Protein AF-A0ABD0PRV3-F1 (afdb_monomer)

Organism: Cirrhinus mrigala (NCBI:txid683832)

Structure (mmCIF, N/CA/C/O backbone):
data_AF-A0ABD0PRV3-F1
#
_entry.id   AF-A0ABD0PRV3-F1
#
loop_
_atom_site.group_PDB
_atom_site.id
_atom_site.type_symbol
_atom_site.label_atom_id
_atom_site.label_alt_id
_atom_site.label_comp_id
_atom_site.label_asym_id
_atom_site.label_entity_id
_atom_site.label_seq_id
_atom_site.pdbx_PDB_ins_code
_atom_site.Cartn_x
_atom_site.Cartn_y
_atom_site.Cartn_z
_atom_site.occupancy
_atom_site.B_iso_or_equiv
_atom_site.auth_seq_id
_atom_site.auth_comp_id
_atom_site.auth_asym_id
_atom_site.auth_atom_id
_atom_site.pdbx_PDB_model_num
ATOM 1 N N . VAL A 1 1 ? -2.259 7.706 9.063 1.00 94.75 1 VAL A N 1
ATOM 2 C CA . VAL A 1 1 ? -3.723 7.543 9.175 1.00 94.75 1 VAL A CA 1
ATOM 3 C C . VAL A 1 1 ? -4.215 8.580 10.151 1.00 94.75 1 VAL A C 1
ATOM 5 O O . VAL A 1 1 ? -3.608 8.729 11.205 1.00 94.75 1 VAL A O 1
ATOM 8 N N . TRP A 1 2 ? -5.240 9.321 9.760 1.00 96.50 2 TRP A N 1
ATOM 9 C CA . TRP A 1 2 ? -5.766 10.448 10.516 1.00 96.50 2 TRP A CA 1
ATOM 10 C C . TRP A 1 2 ? -7.230 10.182 10.828 1.00 96.50 2 TRP A C 1
ATOM 12 O O . TRP A 1 2 ? -7.932 9.624 9.980 1.00 96.50 2 TRP A O 1
ATOM 22 N N . ASP A 1 3 ? -7.674 10.571 12.014 1.00 96.50 3 ASP A N 1
ATOM 23 C CA . ASP A 1 3 ? -9.099 10.643 12.301 1.00 96.50 3 ASP A CA 1
ATOM 24 C C . ASP A 1 3 ? -9.700 11.861 11.588 1.00 96.50 3 ASP A C 1
ATOM 26 O O . ASP A 1 3 ? -9.164 12.966 11.668 1.00 96.50 3 ASP A O 1
ATOM 30 N N . VAL A 1 4 ? -10.801 11.670 10.860 1.00 95.88 4 VAL A N 1
ATOM 31 C CA . VAL A 1 4 ? -11.415 12.743 10.056 1.00 95.88 4 VAL A CA 1
ATOM 32 C C . VAL A 1 4 ? -12.157 13.761 10.929 1.00 95.88 4 VAL A C 1
ATOM 34 O O . VAL A 1 4 ? -12.320 14.907 10.515 1.00 95.88 4 VAL A O 1
ATOM 37 N N . VAL A 1 5 ? -12.613 13.364 12.120 1.00 97.06 5 VAL A N 1
ATOM 38 C CA . VAL A 1 5 ? -13.410 14.214 13.011 1.00 97.06 5 VAL A CA 1
ATOM 39 C C . VAL A 1 5 ? -12.505 15.029 13.931 1.00 97.06 5 VAL A C 1
ATOM 41 O O . VAL A 1 5 ? -12.670 16.244 14.018 1.00 97.06 5 VAL A O 1
ATOM 44 N N . SER A 1 6 ? -11.551 14.386 14.609 1.00 97.06 6 SER A N 1
ATOM 45 C CA . SER A 1 6 ? -10.630 15.043 15.543 1.00 97.06 6 SER A CA 1
ATOM 46 C C . SER A 1 6 ? -9.399 15.638 14.859 1.00 97.06 6 SER A C 1
ATOM 48 O O . SER A 1 6 ? -8.783 16.553 15.402 1.00 97.06 6 SER A O 1
ATOM 50 N N . GLY A 1 7 ? -9.029 15.141 13.674 1.00 97.50 7 GLY A N 1
ATOM 51 C CA . GLY A 1 7 ? -7.791 15.525 12.996 1.00 97.50 7 GLY A CA 1
ATOM 52 C C . GLY A 1 7 ? -6.531 14.952 13.649 1.00 97.50 7 GLY A C 1
ATOM 53 O O . GLY A 1 7 ? -5.425 15.375 13.315 1.00 97.50 7 GLY A O 1
ATOM 54 N N . GLU A 1 8 ? -6.663 14.009 14.583 1.00 97.69 8 GLU A N 1
ATOM 55 C CA . GLU A 1 8 ? -5.522 13.396 15.259 1.00 97.69 8 GLU A CA 1
ATOM 56 C C . GLU A 1 8 ? -4.834 12.341 14.385 1.00 97.69 8 GLU A C 1
ATOM 58 O O . GLU A 1 8 ? -5.456 11.640 13.581 1.00 97.69 8 GLU A O 1
ATOM 63 N N . VAL A 1 9 ? -3.520 12.195 14.572 1.00 96.94 9 VAL A N 1
ATOM 64 C CA . VAL A 1 9 ? -2.748 11.115 13.952 1.00 96.94 9 VAL A CA 1
ATOM 65 C C . VAL A 1 9 ? -3.016 9.821 14.716 1.00 96.94 9 VAL A C 1
ATOM 67 O O . VAL A 1 9 ? -2.553 9.656 15.840 1.00 96.94 9 VAL A O 1
ATOM 70 N N . LEU A 1 10 ? -3.716 8.880 14.084 1.00 96.69 10 LEU A N 1
ATOM 71 C CA . LEU A 1 10 ? -4.002 7.564 14.663 1.00 96.69 10 LEU A CA 1
ATOM 72 C C . LEU A 1 10 ? -2.846 6.578 14.470 1.00 96.69 10 LEU A C 1
ATOM 74 O O . LEU A 1 10 ? -2.608 5.723 15.317 1.00 96.69 10 LEU A O 1
ATOM 78 N N . ASN A 1 11 ? -2.149 6.663 13.332 1.00 96.31 11 ASN A N 1
ATOM 79 C CA . ASN A 1 11 ? -1.057 5.745 13.009 1.00 96.31 11 ASN A CA 1
ATOM 80 C C . ASN A 1 11 ? -0.110 6.332 11.950 1.00 96.31 11 ASN A C 1
ATOM 82 O O . ASN A 1 11 ? -0.559 7.013 11.021 1.00 96.31 11 ASN A O 1
ATOM 86 N N . THR A 1 12 ? 1.177 6.002 12.033 1.00 95.75 12 THR A N 1
ATOM 87 C CA . THR A 1 12 ? 2.206 6.353 11.047 1.00 95.75 12 THR A CA 1
ATOM 88 C C . THR A 1 12 ? 2.865 5.073 10.551 1.00 95.75 12 THR A C 1
ATOM 90 O O . THR A 1 12 ? 3.568 4.396 11.293 1.00 95.75 12 THR A O 1
ATOM 93 N N . LEU A 1 13 ? 2.642 4.746 9.278 1.00 96.50 13 LEU A N 1
ATOM 94 C CA . LEU A 1 13 ? 3.144 3.516 8.670 1.00 96.50 13 LEU A CA 1
ATOM 95 C C . LEU A 1 13 ? 4.543 3.749 8.109 1.00 96.50 13 LEU A C 1
ATOM 97 O O . LEU A 1 13 ? 4.720 4.535 7.179 1.00 96.50 13 LEU A O 1
ATOM 101 N N . ILE A 1 14 ? 5.530 3.063 8.683 1.00 95.94 14 ILE A N 1
ATOM 102 C CA . ILE A 1 14 ? 6.942 3.211 8.324 1.00 95.94 14 ILE A CA 1
ATOM 103 C C . ILE A 1 14 ? 7.406 1.922 7.648 1.00 95.94 14 ILE A C 1
ATOM 105 O O . ILE A 1 14 ? 7.465 0.867 8.273 1.00 95.94 14 ILE A O 1
ATOM 109 N N . HIS A 1 15 ? 7.726 2.013 6.358 1.00 97.00 15 HIS A N 1
ATOM 110 C CA . HIS A 1 15 ? 8.322 0.913 5.594 1.00 97.00 15 HIS A CA 1
ATOM 111 C C . HIS A 1 15 ? 9.123 1.418 4.395 1.00 97.00 15 HIS A C 1
ATOM 113 O O . HIS A 1 15 ? 10.272 1.026 4.214 1.00 97.00 15 HIS A O 1
ATOM 119 N N . HIS A 1 16 ? 8.515 2.287 3.584 1.00 98.19 16 HIS A N 1
ATOM 120 C CA . HIS A 1 16 ? 9.161 2.832 2.397 1.00 98.19 16 HIS A CA 1
ATOM 121 C C . HIS A 1 16 ? 10.363 3.708 2.764 1.00 98.19 16 HIS A C 1
ATOM 123 O O . HIS A 1 16 ? 10.292 4.517 3.689 1.00 98.19 16 HIS A O 1
ATOM 129 N N . ASN A 1 17 ? 11.454 3.555 2.013 1.00 97.69 17 ASN A N 1
ATOM 130 C CA . ASN A 1 17 ? 12.710 4.285 2.237 1.00 97.69 17 ASN A CA 1
ATOM 131 C C . ASN A 1 17 ? 12.804 5.579 1.415 1.00 97.69 17 ASN A C 1
ATOM 133 O O . ASN A 1 17 ? 13.700 6.392 1.625 1.00 97.69 17 ASN A O 1
ATOM 137 N N . GLU A 1 18 ? 11.880 5.775 0.477 1.00 98.50 18 GLU A N 1
ATOM 138 C CA . GLU A 1 18 ? 11.710 7.013 -0.278 1.00 98.50 18 GLU A CA 1
ATOM 139 C C . GLU A 1 18 ? 10.224 7.394 -0.352 1.00 98.50 18 GLU A C 1
ATOM 141 O O . GLU A 1 18 ? 9.354 6.680 0.152 1.00 98.50 18 GLU A O 1
ATOM 146 N N . ALA A 1 19 ? 9.934 8.525 -1.003 1.00 98.19 19 ALA A N 1
ATOM 147 C CA . ALA A 1 19 ? 8.592 9.083 -1.137 1.00 98.19 19 ALA A 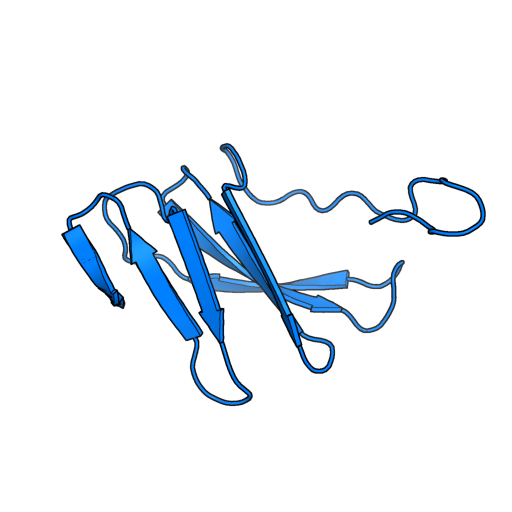CA 1
ATOM 148 C C . ALA A 1 19 ? 7.550 8.033 -1.554 1.00 98.19 19 ALA A C 1
ATOM 150 O O . ALA A 1 19 ? 7.696 7.372 -2.585 1.00 98.19 19 ALA A O 1
ATOM 151 N N . VAL A 1 20 ? 6.479 7.930 -0.766 1.00 98.56 20 VAL A N 1
ATOM 152 C CA . VAL A 1 20 ? 5.268 7.188 -1.132 1.00 98.56 20 VAL A CA 1
ATOM 153 C C . VAL A 1 20 ? 4.537 8.002 -2.194 1.00 98.56 20 VAL A C 1
ATOM 155 O O . VAL A 1 20 ? 4.207 9.163 -1.960 1.00 98.56 20 VAL A O 1
ATOM 158 N N . LEU A 1 21 ? 4.344 7.420 -3.375 1.00 98.44 21 LEU A N 1
ATOM 159 C CA . LEU A 1 21 ? 3.833 8.129 -4.553 1.00 98.44 21 LEU A CA 1
ATOM 160 C C . LEU A 1 21 ? 2.333 7.922 -4.750 1.00 98.44 21 LEU A C 1
ATOM 162 O O . LEU A 1 21 ? 1.639 8.838 -5.183 1.00 98.44 21 LEU A O 1
ATOM 166 N N . HIS A 1 22 ? 1.827 6.740 -4.406 1.00 98.44 22 HIS A N 1
ATOM 167 C CA . HIS A 1 22 ? 0.409 6.422 -4.504 1.00 98.44 22 HIS A CA 1
ATOM 168 C C . HIS A 1 22 ? 0.011 5.382 -3.458 1.00 98.44 22 HIS A C 1
ATOM 170 O O . HIS A 1 22 ? 0.839 4.598 -2.982 1.00 98.44 22 HIS A O 1
ATOM 176 N N . LEU A 1 23 ? -1.275 5.368 -3.116 1.00 97.88 23 LEU A N 1
ATOM 177 C CA . LEU A 1 23 ? -1.887 4.328 -2.304 1.00 97.88 23 LEU A CA 1
ATOM 178 C C . LEU A 1 23 ? -3.314 4.060 -2.769 1.00 97.88 23 LEU A C 1
ATOM 180 O O . LEU A 1 23 ? -3.996 4.955 -3.268 1.00 97.88 23 LEU A O 1
ATOM 184 N N . ARG A 1 24 ? -3.779 2.833 -2.563 1.00 97.31 24 ARG A N 1
ATOM 185 C CA . ARG A 1 24 ? -5.162 2.418 -2.781 1.00 97.31 24 ARG A CA 1
ATOM 186 C C . ARG A 1 24 ? -5.623 1.608 -1.577 1.00 97.31 24 ARG A C 1
ATOM 188 O O . ARG A 1 24 ? -4.866 0.795 -1.058 1.00 97.31 24 ARG A O 1
ATOM 195 N N . PHE A 1 25 ? -6.862 1.822 -1.152 1.00 93.94 25 PHE A N 1
ATOM 196 C CA . PHE A 1 25 ? -7.522 1.033 -0.114 1.00 93.94 25 PHE A CA 1
ATOM 197 C C . PHE A 1 25 ? -8.784 0.384 -0.686 1.00 93.94 25 PHE A C 1
ATOM 199 O O . PHE A 1 25 ? -9.578 1.058 -1.349 1.00 93.94 25 PHE A O 1
ATOM 206 N N . CYS A 1 26 ? -8.959 -0.909 -0.437 1.00 93.62 26 CYS A N 1
ATOM 207 C CA . CYS A 1 26 ? -10.126 -1.684 -0.841 1.00 93.62 26 CYS A CA 1
ATOM 208 C C . CYS A 1 26 ? -10.287 -2.884 0.101 1.00 93.62 26 CYS A C 1
ATOM 210 O O . CYS A 1 26 ? -9.310 -3.572 0.383 1.00 93.62 26 CYS A O 1
ATOM 212 N N . ASN A 1 27 ? -11.505 -3.127 0.594 1.00 90.88 27 ASN A N 1
ATOM 213 C CA . ASN A 1 27 ? -11.874 -4.335 1.345 1.00 90.88 27 ASN A CA 1
ATOM 214 C C . ASN A 1 27 ? -10.934 -4.706 2.517 1.00 90.88 27 ASN A C 1
ATOM 216 O O . ASN A 1 27 ? -10.658 -5.879 2.749 1.00 90.88 27 ASN A O 1
ATOM 220 N N . GLY A 1 28 ? -10.431 -3.715 3.266 1.00 92.31 28 GLY A N 1
ATOM 221 C CA . GLY A 1 28 ? -9.537 -3.954 4.413 1.00 92.31 28 GLY A CA 1
ATOM 222 C C . GLY A 1 28 ? -8.072 -4.203 4.039 1.00 92.31 28 GLY A C 1
ATOM 223 O O . GLY A 1 28 ? -7.241 -4.430 4.914 1.00 92.31 28 GLY A O 1
ATOM 224 N N . LEU A 1 29 ? -7.734 -4.119 2.753 1.00 95.75 29 LEU A N 1
ATOM 225 C CA . LEU A 1 29 ? -6.364 -4.093 2.263 1.00 95.75 29 LEU A CA 1
ATOM 226 C C . LEU A 1 29 ? -5.987 -2.681 1.845 1.00 95.75 29 LEU A C 1
ATOM 228 O O . LEU A 1 29 ? -6.775 -1.947 1.244 1.00 95.75 29 LEU A O 1
ATOM 232 N N . MET A 1 30 ? -4.740 -2.326 2.111 1.00 97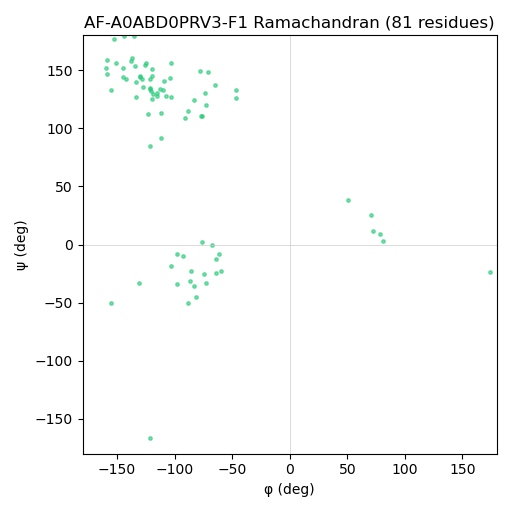.25 30 MET A N 1
ATOM 233 C CA . MET A 1 30 ? -4.124 -1.136 1.551 1.00 97.25 30 MET A CA 1
ATOM 234 C C . MET A 1 30 ? -2.887 -1.539 0.760 1.00 97.25 30 MET A C 1
ATOM 236 O O . MET A 1 30 ? -2.070 -2.327 1.226 1.00 97.25 30 MET A O 1
ATOM 240 N N . VAL A 1 31 ? -2.735 -0.984 -0.435 1.00 98.12 31 VAL A N 1
ATOM 241 C CA . VAL A 1 31 ? -1.559 -1.174 -1.285 1.00 98.12 31 VAL A CA 1
ATOM 242 C C . VAL A 1 31 ? -0.925 0.187 -1.515 1.00 98.12 31 VAL A C 1
ATOM 244 O O . VAL A 1 31 ? -1.595 1.118 -1.957 1.00 98.12 31 VAL A O 1
ATOM 247 N N . THR A 1 32 ? 0.356 0.318 -1.196 1.00 98.56 32 THR A N 1
ATOM 248 C CA . THR A 1 32 ? 1.133 1.555 -1.349 1.00 98.56 32 THR A CA 1
ATOM 249 C C . THR A 1 32 ? 2.294 1.317 -2.298 1.00 98.56 32 THR A C 1
ATOM 251 O O . THR A 1 32 ? 2.821 0.208 -2.373 1.00 98.56 32 THR A O 1
ATOM 254 N N . CYS A 1 33 ? 2.731 2.351 -3.011 1.00 98.62 33 CYS A N 1
ATOM 255 C CA . CYS A 1 33 ? 3.917 2.277 -3.856 1.00 98.62 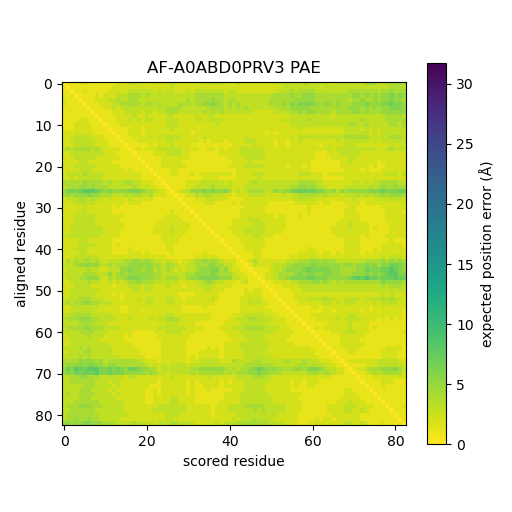33 CYS A CA 1
ATOM 256 C C . CYS A 1 33 ? 4.828 3.485 -3.673 1.00 98.62 33 CYS A C 1
ATOM 258 O O . CYS A 1 33 ? 4.384 4.570 -3.285 1.00 98.62 33 CYS A O 1
ATOM 260 N N . SER A 1 34 ? 6.119 3.290 -3.937 1.00 98.75 34 SER A N 1
ATOM 261 C CA . SER A 1 34 ? 7.141 4.285 -3.628 1.00 98.75 34 SER A CA 1
ATOM 262 C C . SER A 1 34 ? 8.169 4.459 -4.742 1.00 98.75 34 SER A C 1
ATOM 264 O O . SER A 1 34 ? 8.387 3.609 -5.617 1.00 98.75 34 SER A O 1
ATOM 266 N N . LYS A 1 35 ? 8.847 5.604 -4.669 1.00 98.62 35 LYS A N 1
ATOM 267 C CA . LYS A 1 35 ? 10.048 5.908 -5.438 1.00 98.62 35 LYS A CA 1
ATOM 268 C C . LYS A 1 35 ? 11.191 4.917 -5.164 1.00 98.62 35 LYS A C 1
ATOM 270 O O . LYS A 1 35 ? 11.999 4.682 -6.061 1.00 98.62 35 LYS A O 1
ATOM 275 N N . ASP A 1 36 ? 11.182 4.240 -4.012 1.00 98.50 36 ASP A N 1
ATOM 276 C CA . ASP A 1 36 ? 12.149 3.191 -3.644 1.00 98.50 36 ASP A CA 1
ATOM 277 C C . ASP A 1 36 ? 12.039 1.899 -4.487 1.00 98.50 36 ASP A C 1
ATOM 279 O O . ASP A 1 36 ? 12.866 0.990 -4.346 1.00 98.50 36 ASP A O 1
ATOM 283 N N . ARG A 1 37 ? 11.083 1.866 -5.433 1.00 98.50 37 ARG A N 1
ATOM 284 C CA . ARG A 1 37 ? 10.795 0.788 -6.400 1.00 98.50 37 ARG A CA 1
ATOM 285 C C . ARG A 1 37 ? 10.016 -0.391 -5.814 1.00 98.50 37 ARG A C 1
ATOM 287 O O . ARG A 1 37 ? 9.871 -1.414 -6.487 1.00 98.50 37 ARG A O 1
ATOM 294 N N . SER A 1 38 ? 9.519 -0.261 -4.588 1.00 98.50 38 SER A N 1
ATOM 295 C CA . SER A 1 38 ? 8.713 -1.279 -3.922 1.00 98.50 38 SER A CA 1
ATOM 296 C C . SER A 1 38 ? 7.223 -0.942 -3.919 1.00 98.50 38 SER A C 1
ATOM 298 O O . SER A 1 38 ? 6.802 0.217 -4.017 1.00 98.50 38 SER A O 1
ATOM 300 N N . ILE A 1 39 ? 6.425 -1.998 -3.790 1.00 98.69 39 ILE A N 1
ATOM 301 C CA . ILE A 1 39 ? 4.996 -1.940 -3.492 1.00 98.69 39 ILE A CA 1
ATOM 302 C C . ILE A 1 39 ? 4.800 -2.677 -2.171 1.00 98.69 39 ILE A C 1
ATOM 304 O O . ILE A 1 39 ? 5.261 -3.809 -2.026 1.00 98.69 39 ILE A O 1
ATOM 308 N N . ALA A 1 40 ? 4.119 -2.060 -1.215 1.00 98.50 40 ALA A N 1
ATOM 309 C CA . ALA A 1 40 ? 3.804 -2.673 0.067 1.00 98.50 40 ALA A CA 1
ATOM 310 C C . ALA A 1 40 ? 2.304 -2.960 0.158 1.00 98.50 40 ALA A C 1
ATOM 312 O O . ALA A 1 40 ? 1.472 -2.117 -0.174 1.00 98.50 40 ALA A O 1
ATOM 313 N N . VAL A 1 41 ? 1.972 -4.173 0.593 1.00 98.12 41 VAL A N 1
ATOM 314 C CA . VAL A 1 41 ? 0.608 -4.639 0.843 1.00 98.12 41 VAL A CA 1
ATOM 315 C C . VAL A 1 41 ? 0.419 -4.727 2.345 1.00 98.12 41 VAL A C 1
ATOM 317 O O . VAL A 1 41 ? 1.205 -5.380 3.036 1.00 98.12 41 VAL A O 1
ATOM 320 N N . TRP A 1 42 ? -0.635 -4.095 2.833 1.00 97.94 42 TRP A N 1
ATOM 321 C CA . TRP A 1 42 ? -0.948 -3.953 4.242 1.00 97.94 42 TRP A CA 1
ATOM 322 C C . TRP A 1 42 ? -2.316 -4.560 4.524 1.00 97.94 42 TRP A C 1
ATOM 324 O O . TRP A 1 42 ? -3.276 -4.271 3.806 1.00 97.94 42 TRP A O 1
ATOM 334 N N . ASP A 1 43 ? -2.406 -5.352 5.587 1.00 97.00 43 ASP A N 1
ATOM 335 C CA . ASP A 1 43 ? -3.694 -5.691 6.183 1.00 9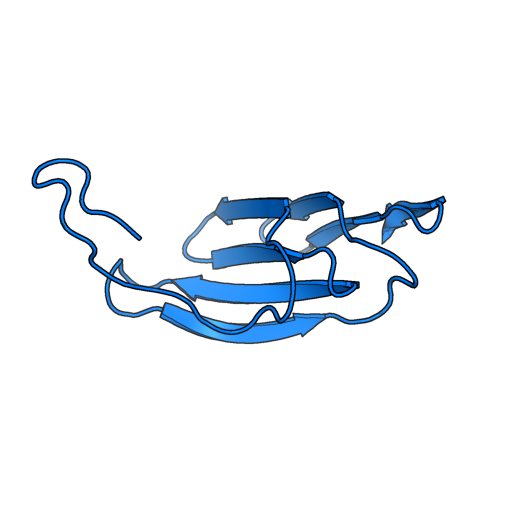7.00 43 ASP A CA 1
ATOM 336 C C . ASP A 1 43 ? -4.085 -4.536 7.115 1.00 97.00 43 ASP A C 1
ATOM 338 O O . ASP A 1 43 ? -3.312 -4.153 7.996 1.00 97.00 43 ASP A O 1
ATOM 342 N N . MET A 1 44 ? -5.263 -3.953 6.899 1.00 94.88 44 MET A N 1
ATOM 343 C CA . MET A 1 44 ? -5.802 -2.827 7.662 1.00 94.88 44 MET A CA 1
ATOM 344 C C . MET A 1 44 ? -7.138 -3.247 8.281 1.00 94.88 44 MET A C 1
ATOM 346 O O . MET A 1 44 ? -8.209 -2.994 7.727 1.00 94.88 44 MET A O 1
ATOM 350 N N . ALA A 1 45 ? -7.068 -3.900 9.442 1.00 91.50 45 ALA A N 1
ATOM 351 C CA . ALA A 1 45 ? -8.253 -4.312 10.192 1.00 91.50 45 ALA A CA 1
ATOM 352 C C . ALA A 1 45 ? -8.946 -3.112 10.858 1.00 91.50 45 ALA A C 1
ATOM 354 O O . ALA A 1 45 ? -10.170 -3.071 10.972 1.00 91.50 45 ALA A O 1
ATOM 355 N N . SER A 1 46 ? -8.166 -2.112 11.276 1.00 92.19 46 SER A N 1
ATOM 356 C CA . SER A 1 46 ? -8.668 -0.837 11.788 1.00 92.19 46 SER A CA 1
ATOM 357 C C . SER A 1 46 ? -7.651 0.285 11.558 1.00 92.19 46 SER A C 1
ATOM 359 O O . SER A 1 46 ? -6.547 0.054 11.072 1.00 92.19 46 SER A O 1
ATOM 361 N N . ALA A 1 47 ? -8.001 1.523 11.914 1.00 89.44 47 ALA A N 1
ATOM 362 C CA . ALA A 1 47 ? -7.079 2.653 11.797 1.00 89.44 47 ALA A CA 1
ATOM 363 C C . ALA A 1 47 ? -5.833 2.528 12.701 1.00 89.44 47 ALA A C 1
ATOM 365 O O . ALA A 1 47 ? -4.796 3.117 12.392 1.00 89.44 47 ALA A O 1
ATOM 366 N N . THR A 1 48 ? -5.923 1.764 13.793 1.00 91.12 48 THR A N 1
ATOM 367 C CA . THR A 1 48 ? -4.833 1.532 14.753 1.00 91.12 48 THR A CA 1
ATOM 368 C C . THR A 1 48 ? -4.177 0.160 14.597 1.00 91.12 48 THR A C 1
ATOM 370 O O . THR A 1 48 ? -3.040 -0.006 15.026 1.00 91.12 48 THR A O 1
ATOM 373 N N . ASP A 1 49 ? -4.843 -0.790 13.937 1.00 94.00 49 ASP A N 1
ATOM 374 C CA . ASP A 1 49 ? -4.340 -2.142 13.681 1.00 94.00 49 ASP A CA 1
ATOM 375 C C . ASP A 1 49 ? -4.060 -2.342 12.187 1.00 94.00 49 ASP A C 1
ATOM 377 O O . ASP A 1 49 ? -4.946 -2.681 11.392 1.00 94.00 49 ASP A O 1
ATOM 381 N N . ILE A 1 50 ? -2.814 -2.049 11.812 1.00 96.94 50 ILE A N 1
ATOM 382 C CA . ILE A 1 50 ? -2.322 -2.115 10.437 1.00 96.94 50 ILE A CA 1
ATOM 383 C C . ILE A 1 50 ? -0.988 -2.844 10.445 1.00 96.94 50 ILE A C 1
ATOM 385 O O . ILE A 1 50 ? -0.064 -2.450 11.159 1.00 96.94 50 ILE A O 1
ATOM 389 N N . SER A 1 51 ? -0.867 -3.877 9.618 1.00 97.06 51 SER A N 1
ATOM 390 C CA . SER A 1 51 ? 0.337 -4.701 9.546 1.00 97.06 51 SER A CA 1
ATOM 391 C C . SER A 1 51 ? 0.820 -4.873 8.109 1.00 97.06 51 SER A C 1
ATOM 393 O O . SER A 1 51 ? 0.031 -4.922 7.164 1.00 97.06 51 SER A O 1
ATOM 395 N N . LEU A 1 52 ? 2.142 -4.925 7.927 1.00 97.94 52 LEU A N 1
ATOM 396 C CA . LEU A 1 52 ? 2.747 -5.167 6.622 1.00 97.94 52 LEU A CA 1
ATOM 397 C C . LEU A 1 52 ? 2.625 -6.655 6.280 1.00 97.94 52 LEU A C 1
ATOM 399 O O . LEU A 1 52 ? 3.306 -7.493 6.868 1.00 97.94 52 LEU A O 1
ATOM 403 N N . ARG A 1 53 ? 1.791 -6.976 5.293 1.00 96.94 53 ARG A N 1
ATOM 404 C CA . ARG A 1 53 ? 1.555 -8.351 4.843 1.00 96.94 53 ARG A CA 1
ATOM 405 C C . ARG A 1 53 ? 2.634 -8.838 3.890 1.00 96.94 53 ARG A C 1
ATOM 407 O O . ARG A 1 53 ? 3.072 -9.988 3.963 1.00 96.94 53 ARG A O 1
ATOM 414 N N . ARG A 1 54 ? 3.012 -8.002 2.920 1.00 97.31 54 ARG A N 1
ATOM 415 C CA . ARG A 1 54 ? 3.970 -8.372 1.870 1.00 97.31 54 ARG A CA 1
ATOM 416 C C . ARG A 1 54 ? 4.599 -7.148 1.223 1.00 97.31 54 ARG A C 1
ATOM 418 O O . ARG A 1 54 ? 3.963 -6.111 1.087 1.00 97.31 54 ARG A O 1
ATOM 425 N N . VAL A 1 55 ? 5.822 -7.329 0.737 1.00 98.31 55 VAL A N 1
ATOM 426 C CA . VAL A 1 55 ? 6.519 -6.371 -0.121 1.00 98.31 55 VAL A CA 1
ATOM 427 C C . VAL A 1 55 ? 6.736 -7.017 -1.482 1.00 98.31 55 VAL A C 1
ATOM 429 O O . VAL A 1 55 ? 7.247 -8.135 -1.570 1.00 98.31 55 VAL A O 1
ATOM 432 N N . LEU A 1 56 ? 6.324 -6.331 -2.541 1.00 98.31 56 LEU A N 1
ATOM 433 C CA . LEU A 1 56 ? 6.549 -6.736 -3.920 1.00 98.31 56 LEU A CA 1
ATOM 434 C C . LEU A 1 56 ? 7.681 -5.890 -4.493 1.00 98.31 56 LEU A C 1
ATOM 436 O O . LEU A 1 56 ? 7.655 -4.659 -4.448 1.00 98.31 56 LEU A O 1
ATOM 440 N N . VAL A 1 57 ? 8.679 -6.575 -5.039 1.00 97.81 57 VAL A N 1
ATOM 441 C CA . VAL A 1 57 ? 9.846 -5.964 -5.671 1.00 97.81 57 VAL A CA 1
ATOM 442 C C . VAL A 1 57 ? 9.990 -6.572 -7.056 1.00 97.81 57 VAL A C 1
ATOM 444 O O . VAL A 1 57 ? 9.868 -7.783 -7.231 1.00 97.81 57 VAL A O 1
ATOM 447 N N . GLY A 1 58 ? 10.241 -5.731 -8.054 1.00 97.56 58 GLY A N 1
ATOM 448 C CA . GLY A 1 58 ? 10.397 -6.189 -9.434 1.00 97.56 58 GLY A CA 1
ATOM 449 C C . GLY A 1 58 ? 10.533 -5.066 -10.453 1.00 97.56 58 GLY A C 1
ATOM 450 O O . GLY A 1 58 ? 11.121 -5.279 -11.514 1.00 97.56 58 GLY A O 1
ATOM 451 N N . HIS A 1 59 ? 10.033 -3.872 -10.136 1.00 98.38 59 HIS A N 1
ATOM 452 C CA . HIS A 1 59 ? 10.296 -2.678 -10.929 1.00 98.38 59 HIS A CA 1
ATOM 453 C C . HIS A 1 59 ? 11.742 -2.200 -10.773 1.00 98.38 59 HIS A C 1
ATOM 455 O O . HIS A 1 59 ? 12.378 -2.372 -9.732 1.00 98.38 59 HIS A O 1
ATOM 461 N N . ARG A 1 60 ? 12.281 -1.603 -11.838 1.00 98.31 60 ARG A N 1
ATOM 462 C CA . ARG A 1 60 ? 13.663 -1.090 -11.884 1.00 98.31 60 ARG A CA 1
ATOM 463 C C . ARG A 1 60 ? 13.756 0.412 -11.617 1.00 98.31 60 ARG A C 1
ATOM 465 O O . ARG A 1 60 ? 14.862 0.917 -11.443 1.00 98.31 60 ARG A O 1
ATOM 472 N N . ALA A 1 61 ? 12.623 1.105 -11.542 1.00 98.50 61 ALA A N 1
ATOM 473 C CA . ALA A 1 61 ? 12.514 2.523 -11.217 1.00 98.50 61 ALA 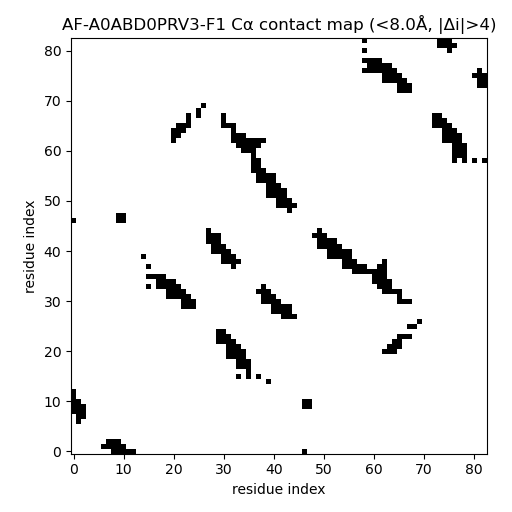A CA 1
ATOM 474 C C . ALA A 1 61 ? 11.254 2.790 -10.377 1.00 98.50 61 ALA A C 1
ATOM 476 O O . ALA A 1 61 ? 10.515 1.859 -10.049 1.00 98.50 61 ALA A O 1
ATOM 477 N N . ALA A 1 62 ? 11.047 4.053 -9.996 1.00 98.50 62 ALA A N 1
ATOM 478 C CA . ALA A 1 62 ? 9.945 4.492 -9.143 1.00 98.50 62 ALA A CA 1
ATOM 479 C C . ALA A 1 62 ? 8.601 3.904 -9.589 1.00 98.50 62 ALA A C 1
ATOM 481 O O . ALA A 1 62 ? 8.282 3.931 -10.782 1.00 98.50 62 ALA A O 1
ATOM 482 N N . VAL A 1 63 ? 7.826 3.372 -8.644 1.00 98.75 63 VAL A N 1
ATOM 483 C CA . VAL A 1 63 ? 6.460 2.915 -8.911 1.00 98.75 63 VAL A CA 1
ATOM 484 C C . VAL A 1 63 ? 5.535 4.087 -8.634 1.00 98.75 63 VAL A C 1
ATOM 486 O O . VAL A 1 63 ? 5.382 4.505 -7.490 1.00 98.75 63 VAL A O 1
ATOM 489 N N . ASN A 1 64 ? 4.969 4.653 -9.694 1.00 98.50 64 ASN A N 1
ATOM 490 C CA . ASN A 1 64 ? 4.244 5.918 -9.617 1.00 98.50 64 ASN A CA 1
ATOM 491 C C . ASN A 1 64 ? 2.777 5.719 -9.239 1.00 98.50 64 ASN A C 1
ATOM 493 O O . ASN A 1 64 ? 2.195 6.595 -8.612 1.00 98.50 64 ASN A O 1
ATOM 497 N N . VAL A 1 65 ? 2.185 4.594 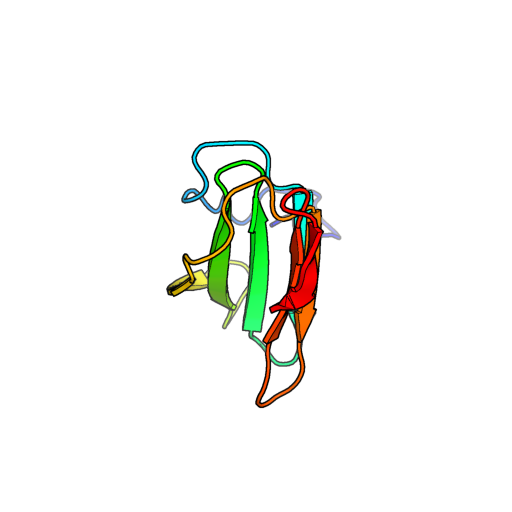-9.646 1.00 98.44 65 VAL A N 1
ATOM 498 C CA . VAL A 1 65 ? 0.773 4.274 -9.415 1.00 98.44 65 VAL A CA 1
ATOM 499 C C . VAL A 1 65 ? 0.621 2.777 -9.174 1.00 98.44 65 VAL A C 1
ATOM 501 O O . VAL A 1 65 ? 1.302 1.962 -9.801 1.00 98.44 65 VAL A O 1
ATOM 504 N N . VAL A 1 66 ? -0.314 2.445 -8.288 1.00 98.19 66 VAL A N 1
ATOM 505 C CA . VAL A 1 66 ? -0.835 1.096 -8.052 1.00 98.19 66 VAL A CA 1
ATOM 506 C C . VAL A 1 66 ? -2.354 1.122 -8.067 1.00 98.19 66 VAL A C 1
ATOM 508 O O . VAL A 1 66 ? -2.954 2.078 -7.569 1.00 98.19 66 VAL A O 1
ATOM 511 N N . ASP A 1 67 ? -2.947 0.057 -8.586 1.00 98.00 67 ASP A N 1
ATOM 512 C CA . ASP A 1 67 ? -4.363 -0.260 -8.430 1.00 98.00 67 ASP A CA 1
ATOM 513 C C . ASP A 1 67 ? -4.521 -1.761 -8.172 1.00 98.00 67 ASP A C 1
ATOM 515 O O . ASP A 1 67 ? -3.606 -2.542 -8.448 1.00 98.00 67 ASP A O 1
ATOM 519 N N . PHE A 1 68 ? -5.635 -2.173 -7.579 1.00 96.62 68 PHE A N 1
ATOM 520 C CA . PHE A 1 68 ? -5.853 -3.582 -7.266 1.00 96.62 68 PHE A CA 1
ATOM 521 C C . PHE A 1 68 ? -7.330 -3.925 -7.075 1.00 96.62 68 PHE A C 1
ATOM 523 O O . PHE A 1 68 ? -8.153 -3.060 -6.768 1.00 96.62 68 PHE A O 1
ATOM 530 N N . ASP A 1 69 ? -7.632 -5.210 -7.227 1.00 94.62 69 ASP A N 1
ATOM 531 C CA . ASP A 1 69 ? -8.913 -5.829 -6.895 1.00 94.62 69 ASP A CA 1
ATOM 532 C C . ASP A 1 69 ? -8.721 -6.953 -5.856 1.00 94.62 69 ASP A C 1
ATOM 534 O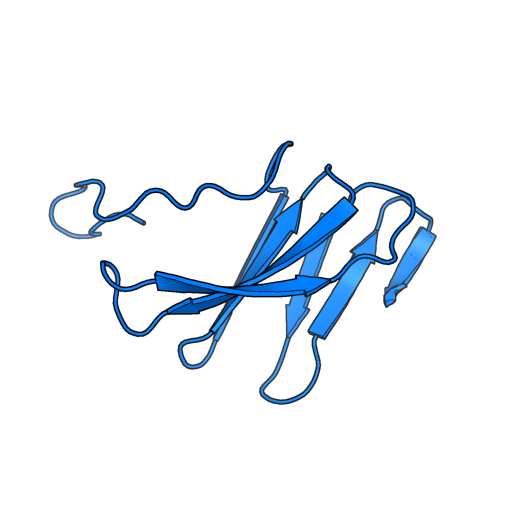 O . ASP A 1 69 ? -7.662 -7.088 -5.242 1.00 94.62 69 ASP A O 1
ATOM 538 N N . ASP A 1 70 ? -9.735 -7.793 -5.654 1.00 91.44 70 ASP A N 1
ATOM 539 C CA . ASP A 1 70 ? -9.689 -8.878 -4.666 1.00 91.44 70 ASP A CA 1
ATOM 540 C C . ASP A 1 70 ? -8.622 -9.959 -4.956 1.00 91.44 70 ASP A C 1
ATOM 542 O O . ASP A 1 70 ? -8.350 -10.808 -4.101 1.00 91.44 70 ASP A O 1
ATOM 546 N N . LYS A 1 71 ? -8.021 -9.975 -6.153 1.00 93.19 71 LYS A N 1
ATOM 547 C CA . LYS A 1 71 ? -7.128 -11.045 -6.620 1.00 93.19 71 LYS A CA 1
ATOM 548 C C . LYS A 1 71 ? -5.804 -10.555 -7.206 1.00 93.19 71 LYS A C 1
ATOM 550 O O . LYS A 1 71 ? -4.800 -11.262 -7.084 1.00 93.19 71 LYS A O 1
ATOM 555 N N . TYR A 1 72 ? -5.783 -9.401 -7.855 1.00 96.25 72 TYR A N 1
ATOM 556 C CA . TYR A 1 72 ? -4.665 -8.900 -8.639 1.00 96.25 72 TYR A CA 1
ATOM 557 C C . TYR A 1 72 ? -4.294 -7.481 -8.228 1.00 96.25 72 TYR A C 1
ATOM 559 O O . TYR A 1 72 ? -5.146 -6.641 -7.964 1.00 96.25 72 TYR A O 1
ATOM 567 N N . ILE A 1 73 ? -2.990 -7.216 -8.232 1.00 97.88 73 ILE A N 1
ATOM 568 C CA . ILE A 1 73 ? -2.415 -5.881 -8.088 1.00 97.8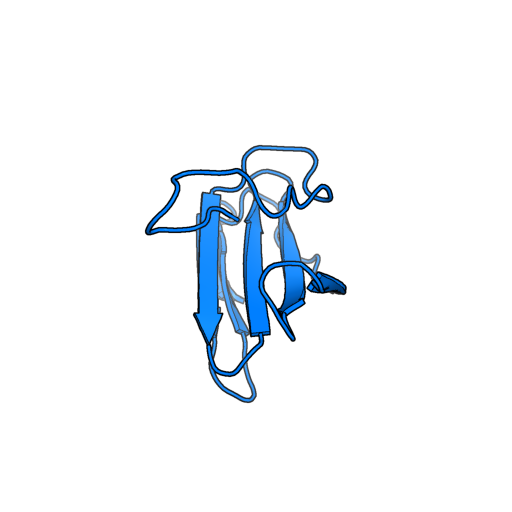8 73 ILE A CA 1
ATOM 569 C C . ILE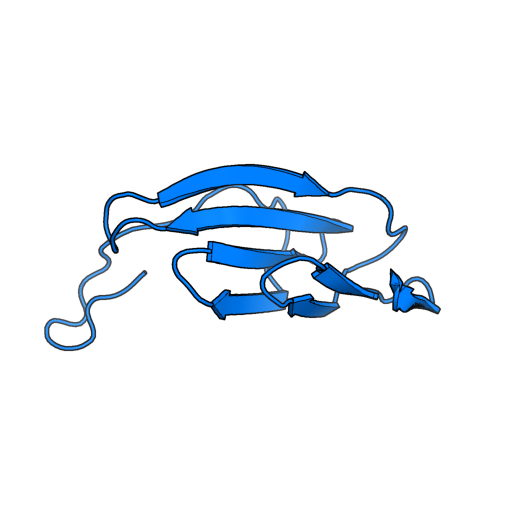 A 1 73 ? -1.763 -5.549 -9.422 1.00 97.88 73 ILE A C 1
ATOM 571 O O . ILE A 1 73 ? -1.042 -6.388 -9.961 1.00 97.88 73 ILE A O 1
ATOM 575 N N . VAL A 1 74 ? -2.003 -4.340 -9.919 1.00 98.25 74 VAL A N 1
ATOM 576 C CA . VAL A 1 74 ? -1.338 -3.785 -11.096 1.00 98.25 74 VAL A CA 1
ATOM 577 C C . VAL A 1 74 ? -0.574 -2.519 -10.729 1.00 98.25 74 VAL A C 1
ATOM 579 O O . VAL A 1 74 ? -0.999 -1.729 -9.882 1.00 98.25 74 VAL A O 1
ATOM 582 N N . SER A 1 75 ? 0.569 -2.304 -11.365 1.00 98.56 75 SER A N 1
ATOM 583 C CA . SER A 1 75 ? 1.452 -1.182 -11.065 1.00 98.56 75 SER A CA 1
ATOM 584 C C . SER A 1 75 ? 2.103 -0.593 -12.303 1.00 98.56 75 SER A C 1
ATOM 586 O O . SER A 1 75 ? 2.523 -1.314 -13.207 1.00 98.56 75 SER A O 1
ATOM 588 N N . ALA A 1 76 ? 2.248 0.732 -12.316 1.00 98.62 76 ALA A N 1
ATOM 589 C CA . ALA A 1 76 ? 2.924 1.472 -13.375 1.00 98.62 76 ALA A CA 1
ATOM 590 C C . ALA A 1 76 ? 4.193 2.148 -12.841 1.00 98.62 76 ALA A C 1
ATOM 592 O O . ALA A 1 76 ? 4.168 2.852 -11.825 1.00 98.62 76 ALA A O 1
ATOM 593 N N . SER A 1 77 ? 5.310 1.967 -13.549 1.00 98.69 77 SER A N 1
ATOM 594 C CA . SER A 1 77 ? 6.625 2.449 -13.120 1.00 98.69 77 SER A CA 1
ATOM 595 C C . SER A 1 77 ? 7.313 3.324 -14.163 1.00 98.69 77 SER A C 1
ATOM 597 O O . SER A 1 77 ? 7.124 3.184 -15.373 1.00 98.69 77 SER A O 1
ATOM 599 N N . GLY A 1 78 ? 8.200 4.198 -13.682 1.00 98.44 78 GLY A N 1
ATOM 600 C CA . GLY A 1 78 ? 9.148 4.938 -14.515 1.00 98.44 78 GLY A CA 1
ATOM 601 C C . GLY A 1 78 ? 10.131 4.048 -15.290 1.00 98.44 78 GLY A C 1
ATOM 602 O O . GLY A 1 78 ? 10.843 4.548 -16.156 1.00 98.44 78 GLY A O 1
ATOM 603 N N . ASP A 1 79 ? 10.170 2.734 -15.034 1.00 98.44 79 ASP A N 1
ATOM 604 C CA . ASP A 1 79 ? 10.985 1.785 -15.804 1.00 98.44 79 ASP A CA 1
ATOM 605 C C . ASP A 1 79 ? 10.391 1.444 -17.179 1.00 98.44 79 ASP A C 1
ATOM 607 O O . ASP A 1 79 ? 10.999 0.687 -17.940 1.00 98.44 79 ASP A O 1
ATOM 611 N N . ARG A 1 80 ? 9.258 2.077 -17.519 1.00 98.31 80 ARG A N 1
ATOM 612 C CA . ARG A 1 80 ? 8.502 1.919 -18.767 1.00 98.31 80 ARG A CA 1
ATOM 613 C C . ARG A 1 80 ? 7.801 0.562 -18.872 1.00 98.31 80 ARG A C 1
ATOM 615 O O . ARG A 1 80 ? 7.539 0.099 -19.979 1.00 98.31 80 ARG A O 1
ATOM 622 N N . THR A 1 81 ? 7.494 -0.072 -17.740 1.00 98.44 81 THR A N 1
ATOM 623 C CA . THR A 1 81 ? 6.727 -1.321 -17.685 1.00 98.44 81 THR A CA 1
ATOM 624 C C . THR A 1 81 ? 5.504 -1.210 -16.776 1.00 98.44 81 THR A C 1
ATOM 626 O O . THR A 1 81 ? 5.455 -0.386 -15.859 1.00 98.44 81 THR A O 1
ATOM 629 N N . ILE A 1 82 ? 4.524 -2.071 -17.051 1.00 98.31 82 ILE A N 1
ATOM 630 C CA . ILE A 1 82 ? 3.385 -2.364 -16.179 1.00 98.31 82 ILE A CA 1
ATOM 631 C C . ILE A 1 82 ? 3.590 -3.782 -15.643 1.00 98.31 82 ILE A C 1
ATOM 633 O O . ILE A 1 82 ? 4.086 -4.649 -16.375 1.00 98.31 82 ILE A O 1
ATOM 637 N N . LYS A 1 83 ? 3.270 -4.003 -14.372 1.00 97.69 83 LYS A N 1
ATOM 638 C CA . LYS A 1 83 ? 3.307 -5.318 -13.724 1.00 97.69 83 LYS A CA 1
ATOM 639 C C . LYS A 1 83 ? 2.000 -5.613 -13.029 1.00 97.69 83 LYS A C 1
ATOM 641 O O . LYS A 1 83 ? 1.330 -4.625 -12.663 1.00 97.69 83 LYS A O 1
#

Nearest PDB structures (foldseek):
  6wnx-assembly1_A  TM=9.883E-01  e=3.742E-11  Homo sapiens
  6wnx-assembly3_G  TM=9.875E-01  e=5.597E-11  Homo sapiens
  6wnx-assembly2_D  TM=9.882E-01  e=6.279E-11  Homo sapiens
  6ttu-assembly1_T  TM=9.818E-01  e=1.116E-10  Homo sapiens
  6m92-assembly1_A  TM=9.797E-01  e=1.983E-10  Homo sapiens

Sequence (83 aa):
VWDVVSGEVLNTLIHHNEAVLHLRFCNGLMVTCSKDRSIAVWDMASATDISLRRVLVGHRAAVNVVDFDDKYIVSASGDRTIK

Foldseek 3Di:
DADPPPRDQLDDDDDDPADWQDWDDDDQWIWTFFQSQKIWIWRHPDSNDIDTPDIDHDDPGGFNDWDDDPPDIWTDGPSRDID

Solvent-accessible surface area (backbone atoms only — not comparable to full-atom values): 4818 Å² total; per-residue (Å²): 78,65,41,88,86,82,67,44,80,60,38,83,91,85,78,75,88,39,61,74,58,31,68,42,76,57,98,50,35,34,40,37,23,11,52,68,22,38,35,42,34,28,45,36,85,44,75,77,48,66,46,84,71,47,76,50,74,81,58,88,27,31,23,55,42,56,49,69,63,102,85,51,70,41,35,40,30,76,62,78,49,75,81

Mean predicted aligned error: 2.36 Å

pLDDT: mean 96.92, std 2.16, range [89.44, 98.75]

InterPro domains:
  IPR001680 WD40 repeat [PF00400] (7-43)
  IPR001680 WD40 repeat [PF00400] (52-83)
  IPR001680 WD40 repeat [PS50082] (13-52)
  IPR001680 WD40 repeat [PS50082] (56-83)
  IPR001680 WD40 repeat [SM00320] (6-43)
  IPR001680 WD40 repeat [SM00320] (49-83)
  IPR015943 WD40/YVTN repeat-like-containing domain superfamily [G3DSA:2.130.10.10] (1-83)
  IPR019775 WD40 repeat, conserved site [PS00678] (30-44)
  IPR036322 WD40-repeat-containing domain superfamily [SSF50978] (1-83)
  IPR050995 WD repeat and F-box domain-containing protein [PTHR14604] (1-83)

Radius of gyration: 13.08 Å; Cα contacts (8 Å, |Δi|>4): 185; chains: 1; bounding box: 27×27×34 Å

Secondary structure (DSSP, 8-state):
-B-TTT--B-------SS-EEEEEEETTEEEEEETTSEEEEEEESSSS-EEEEEEEE--SS-EEEEEE-SS-EEEEETTS-B-